Protein AF-X1MYC9-F1 (afdb_monomer_lite)

Sequence (182 aa):
GIDSLDIFALGINYRNISFITRCLKKNIPVLIMPCLDVRKGEVYFAFYNLTSKVDRGSKYLARIGTGGRHYFISKEGKNILVRNCDLKDLLNGLTANGVLKIPDCGSRYRNPEILIGGNCCINYGKMLSDIARQNKIFNLDKKTAYPIARHLNICAYFNAVRKVKAKNLIPVYVRELVPFGS

Structure (mmCIF, N/CA/C/O backbone):
data_AF-X1MYC9-F1
#
_entry.id   AF-X1MYC9-F1
#
loop_
_atom_site.group_PDB
_atom_site.id
_atom_site.type_symbol
_atom_site.label_atom_id
_atom_site.label_alt_id
_atom_site.label_comp_id
_atom_site.label_asym_id
_atom_site.label_entity_id
_atom_site.label_seq_id
_atom_site.pdbx_PDB_ins_code
_atom_site.Cartn_x
_atom_site.Cartn_y
_atom_site.Cartn_z
_atom_site.occupancy
_atom_site.B_iso_or_equiv
_atom_site.auth_seq_id
_atom_site.auth_comp_id
_atom_site.auth_asym_id
_atom_site.auth_atom_id
_atom_site.pdbx_PDB_model_num
ATOM 1 N N . GLY A 1 1 ? -3.310 -8.312 -13.999 1.00 67.69 1 GLY A N 1
ATOM 2 C CA . GLY A 1 1 ? -3.179 -7.149 -14.890 1.00 67.69 1 GLY A CA 1
ATOM 3 C C . GLY A 1 1 ? -2.300 -6.147 -14.190 1.00 67.69 1 GLY A C 1
ATOM 4 O O . GLY A 1 1 ? -1.412 -6.586 -13.470 1.00 67.69 1 GLY A O 1
ATOM 5 N N . ILE A 1 2 ? -2.544 -4.858 -14.403 1.00 82.69 2 ILE A N 1
ATOM 6 C CA . ILE A 1 2 ? -2.098 -3.795 -13.496 1.00 82.69 2 ILE A CA 1
ATOM 7 C C . ILE A 1 2 ? -3.332 -3.427 -12.678 1.00 82.69 2 ILE A C 1
ATOM 9 O O . ILE A 1 2 ? -4.358 -3.104 -13.275 1.00 82.69 2 ILE A O 1
ATOM 13 N N . ASP A 1 3 ? -3.248 -3.518 -11.356 1.00 88.62 3 ASP A N 1
ATOM 14 C CA . ASP A 1 3 ? -4.364 -3.198 -10.469 1.00 88.62 3 ASP A CA 1
ATOM 15 C C . ASP A 1 3 ? -4.302 -1.719 -10.058 1.00 88.62 3 ASP A C 1
ATOM 17 O O . ASP A 1 3 ? -3.225 -1.130 -9.966 1.00 88.62 3 ASP A O 1
ATOM 21 N N . SER A 1 4 ? -5.441 -1.100 -9.734 1.00 90.50 4 SER A N 1
ATOM 22 C CA . SER A 1 4 ? -5.457 0.290 -9.246 1.00 90.50 4 SER A CA 1
ATOM 23 C C . SER A 1 4 ? -4.568 0.478 -8.010 1.00 90.50 4 SER A C 1
ATOM 25 O O . SER A 1 4 ? -3.856 1.475 -7.913 1.00 90.50 4 SER A O 1
ATOM 27 N N . LEU A 1 5 ? -4.542 -0.509 -7.105 1.00 94.69 5 LEU A N 1
ATOM 28 C CA . LEU A 1 5 ? -3.663 -0.521 -5.930 1.00 94.69 5 LEU A CA 1
ATOM 29 C C . LEU A 1 5 ? -2.181 -0.398 -6.305 1.00 94.69 5 LEU A C 1
ATOM 31 O O . LEU A 1 5 ? -1.449 0.306 -5.616 1.00 94.69 5 LEU A O 1
ATOM 35 N N . ASP A 1 6 ? -1.755 -0.991 -7.422 1.00 93.81 6 ASP A N 1
ATOM 36 C CA . ASP A 1 6 ? -0.378 -0.891 -7.903 1.00 93.81 6 ASP A CA 1
ATOM 37 C C . ASP A 1 6 ? -0.025 0.566 -8.252 1.00 93.81 6 ASP A C 1
ATOM 39 O O . ASP A 1 6 ? 1.013 1.099 -7.854 1.00 93.81 6 ASP A O 1
ATOM 43 N N . ILE A 1 7 ? -0.930 1.249 -8.957 1.00 94.12 7 ILE A N 1
ATOM 44 C CA . ILE A 1 7 ? -0.753 2.647 -9.376 1.00 94.12 7 ILE A CA 1
ATOM 45 C C . ILE A 1 7 ? -0.632 3.559 -8.147 1.00 94.12 7 ILE A C 1
ATOM 47 O O . ILE A 1 7 ? 0.227 4.446 -8.101 1.00 94.12 7 ILE A O 1
ATOM 51 N N . PHE A 1 8 ? -1.468 3.324 -7.133 1.00 96.06 8 PHE A N 1
ATOM 52 C CA . PHE A 1 8 ? -1.411 4.053 -5.868 1.00 96.06 8 PHE A CA 1
ATOM 53 C C . PHE A 1 8 ? -0.148 3.736 -5.068 1.00 96.06 8 PHE A C 1
ATOM 55 O O . PHE A 1 8 ? 0.474 4.662 -4.551 1.00 96.06 8 PHE A O 1
ATOM 62 N N . ALA A 1 9 ? 0.276 2.471 -5.008 1.00 96.62 9 ALA A N 1
ATOM 63 C CA . ALA A 1 9 ? 1.500 2.074 -4.321 1.00 96.62 9 ALA A CA 1
ATOM 64 C C . ALA A 1 9 ? 2.724 2.812 -4.885 1.00 96.62 9 ALA A C 1
ATOM 66 O O . ALA A 1 9 ? 3.540 3.332 -4.122 1.00 96.62 9 ALA A O 1
ATOM 67 N N . LEU A 1 10 ? 2.819 2.937 -6.216 1.00 95.00 10 LEU A N 1
ATOM 68 C CA . LEU A 1 10 ? 3.862 3.749 -6.847 1.00 95.00 10 LEU A CA 1
ATOM 69 C C . LEU A 1 10 ? 3.739 5.229 -6.507 1.00 95.00 10 LEU A C 1
ATOM 71 O O . LEU A 1 10 ? 4.749 5.852 -6.190 1.00 95.00 10 LEU A O 1
ATOM 75 N N . GLY A 1 11 ? 2.536 5.798 -6.550 1.00 95.38 11 GLY A N 1
ATOM 76 C CA . GLY A 1 11 ? 2.355 7.210 -6.214 1.00 95.38 11 GLY A CA 1
ATOM 77 C C . GLY A 1 11 ? 2.787 7.540 -4.789 1.00 95.38 11 GLY A C 1
ATOM 78 O O . GLY A 1 11 ? 3.549 8.487 -4.584 1.00 95.38 11 GLY A O 1
ATOM 79 N N . ILE A 1 12 ? 2.390 6.701 -3.831 1.00 97.00 12 ILE A N 1
ATOM 80 C CA . ILE A 1 12 ? 2.795 6.830 -2.430 1.00 97.00 12 ILE A CA 1
ATOM 81 C C . ILE A 1 12 ? 4.314 6.675 -2.315 1.00 97.00 12 ILE A C 1
ATOM 83 O O . ILE A 1 12 ? 4.958 7.456 -1.613 1.00 97.00 12 ILE A O 1
ATOM 87 N N . ASN A 1 13 ? 4.914 5.725 -3.041 1.00 95.06 13 ASN A N 1
ATOM 88 C CA . ASN A 1 13 ? 6.362 5.550 -3.050 1.00 95.06 13 ASN A CA 1
ATOM 89 C C . ASN A 1 13 ? 7.101 6.815 -3.515 1.00 95.06 13 ASN A C 1
ATOM 91 O O . ASN A 1 13 ? 7.924 7.353 -2.774 1.00 95.06 13 ASN A O 1
ATOM 95 N N . TYR A 1 14 ? 6.791 7.303 -4.720 1.00 93.44 14 TYR A N 1
ATOM 96 C CA . TYR A 1 14 ? 7.484 8.446 -5.316 1.00 93.44 14 TYR A CA 1
ATOM 97 C C . TYR A 1 14 ? 7.355 9.697 -4.455 1.00 93.44 14 TYR A C 1
ATOM 99 O O . TYR A 1 14 ? 8.317 10.447 -4.292 1.00 93.44 14 TYR A O 1
ATOM 107 N N . ARG A 1 15 ? 6.178 9.908 -3.864 1.00 94.44 15 ARG A N 1
ATOM 108 C CA . ARG A 1 15 ? 5.929 11.070 -3.017 1.00 94.44 15 ARG A CA 1
ATOM 109 C C . ARG A 1 15 ? 6.690 11.028 -1.697 1.00 94.44 15 ARG A C 1
ATOM 111 O O . ARG A 1 15 ? 7.119 12.069 -1.208 1.00 94.44 15 ARG A O 1
ATOM 118 N N . ASN A 1 16 ? 6.865 9.837 -1.133 1.00 95.31 16 ASN A N 1
ATOM 119 C CA . ASN A 1 16 ? 7.490 9.639 0.172 1.00 95.31 16 ASN A CA 1
ATOM 120 C C . ASN A 1 16 ? 8.941 9.155 0.060 1.00 95.31 16 ASN A C 1
ATOM 122 O O . ASN A 1 16 ? 9.501 8.650 1.034 1.00 95.31 16 ASN A O 1
ATOM 126 N N . ILE A 1 17 ? 9.581 9.331 -1.102 1.00 92.81 17 ILE A N 1
ATOM 127 C CA . ILE A 1 17 ? 10.896 8.751 -1.385 1.00 92.81 17 ILE A CA 1
ATOM 128 C C . ILE A 1 17 ? 11.956 9.164 -0.358 1.00 92.81 17 ILE A C 1
ATOM 130 O O . ILE A 1 17 ? 12.725 8.319 0.092 1.00 92.81 17 ILE A O 1
ATOM 134 N N . SER A 1 18 ? 11.965 10.418 0.102 1.00 92.62 18 SER A N 1
ATOM 135 C CA . SER A 1 18 ? 12.921 10.895 1.112 1.00 92.62 18 SER A CA 1
ATOM 136 C C . SER A 1 18 ? 12.749 10.188 2.461 1.00 92.62 18 SER A C 1
ATOM 138 O O . SER A 1 18 ? 13.735 9.765 3.069 1.00 92.62 18 SER A O 1
ATOM 140 N N . PHE A 1 19 ? 11.501 10.006 2.908 1.00 93.94 19 PHE A N 1
ATOM 141 C CA . PHE A 1 19 ? 11.179 9.266 4.131 1.00 93.94 19 PHE A CA 1
ATOM 142 C C . PHE A 1 19 ? 11.603 7.802 4.003 1.00 93.94 19 PHE A C 1
ATOM 144 O O . PHE A 1 19 ? 12.369 7.305 4.828 1.00 93.94 19 PHE A O 1
ATOM 151 N N . ILE A 1 20 ? 11.180 7.156 2.915 1.00 94.44 20 ILE A N 1
ATOM 152 C CA . ILE A 1 20 ? 11.496 5.762 2.596 1.00 94.44 20 ILE A CA 1
ATOM 153 C C . ILE A 1 20 ? 13.010 5.545 2.617 1.00 94.44 20 ILE A C 1
ATOM 155 O O . ILE A 1 20 ? 13.513 4.646 3.282 1.00 94.44 20 ILE A O 1
ATOM 159 N N . THR A 1 21 ? 13.758 6.420 1.950 1.00 92.19 21 THR A N 1
ATOM 160 C CA . THR A 1 21 ? 15.221 6.334 1.855 1.00 92.19 21 THR A CA 1
ATOM 161 C C . THR A 1 21 ? 15.886 6.419 3.218 1.00 92.19 21 THR A C 1
ATOM 163 O O . THR A 1 21 ? 16.824 5.674 3.496 1.00 92.19 21 THR A O 1
ATOM 166 N N . ARG A 1 22 ? 15.403 7.312 4.087 1.00 93.00 22 ARG A N 1
ATOM 167 C CA . ARG A 1 22 ? 15.914 7.456 5.452 1.00 93.00 22 ARG A CA 1
ATOM 168 C C . ARG A 1 22 ? 15.664 6.197 6.284 1.00 93.00 22 ARG A C 1
ATOM 170 O O . ARG A 1 22 ? 16.570 5.779 6.999 1.00 93.00 22 ARG A O 1
ATOM 177 N N . CYS A 1 23 ? 14.482 5.594 6.180 1.00 93.56 23 CYS A N 1
ATOM 178 C CA . CYS A 1 23 ? 14.146 4.363 6.898 1.00 93.56 23 CYS A CA 1
ATOM 179 C C . CYS A 1 23 ? 14.975 3.173 6.395 1.00 93.56 23 CYS A C 1
ATOM 181 O O . CYS A 1 23 ? 15.626 2.498 7.190 1.00 93.56 23 CYS A O 1
ATOM 183 N N . LEU A 1 24 ? 15.069 2.993 5.074 1.00 91.19 24 LEU A N 1
ATOM 184 C CA . LEU A 1 24 ? 15.851 1.913 4.467 1.00 91.19 24 LEU A CA 1
ATOM 185 C C . LEU A 1 24 ? 17.355 2.030 4.772 1.00 91.19 24 LEU A C 1
ATOM 187 O O . LEU A 1 24 ? 18.010 1.019 5.004 1.00 91.19 24 LEU A O 1
ATOM 191 N N . LYS A 1 25 ? 17.914 3.250 4.851 1.00 90.19 25 LYS A N 1
ATOM 192 C CA . LYS A 1 25 ? 19.306 3.470 5.302 1.00 90.19 25 LYS A CA 1
ATOM 193 C C . LYS A 1 25 ? 19.552 3.002 6.741 1.00 90.19 25 LYS A C 1
ATOM 195 O O . LYS A 1 25 ? 20.673 2.628 7.062 1.00 90.19 25 LYS A O 1
ATOM 200 N N . LYS A 1 26 ? 18.520 3.018 7.588 1.00 92.50 26 LYS A N 1
ATOM 201 C CA . LYS A 1 26 ? 18.556 2.537 8.977 1.00 92.50 26 LYS A CA 1
ATOM 202 C C . LYS A 1 26 ? 18.156 1.060 9.111 1.00 92.50 26 LYS A C 1
ATOM 204 O O . LYS A 1 26 ? 17.961 0.600 10.229 1.00 92.50 26 LYS A O 1
ATOM 209 N N . ASN A 1 27 ? 18.013 0.329 8.000 1.00 90.94 27 ASN A N 1
ATOM 210 C CA . ASN A 1 27 ? 17.494 -1.044 7.959 1.00 90.94 27 ASN A CA 1
ATOM 211 C C . ASN A 1 27 ? 16.095 -1.203 8.586 1.00 90.94 27 ASN A C 1
ATOM 213 O O . ASN A 1 27 ? 15.747 -2.281 9.063 1.00 90.94 27 ASN A O 1
ATOM 217 N N . ILE A 1 28 ? 15.284 -0.141 8.575 1.00 93.38 28 ILE A N 1
ATOM 218 C CA . ILE A 1 28 ? 13.890 -0.196 9.018 1.00 93.38 28 ILE A CA 1
ATOM 219 C C . ILE A 1 28 ? 13.040 -0.659 7.827 1.00 93.38 28 ILE A C 1
ATOM 221 O O . ILE A 1 28 ? 13.087 0.000 6.780 1.00 93.38 28 ILE A O 1
ATOM 225 N N . PRO A 1 29 ? 12.278 -1.767 7.940 1.00 93.88 29 PRO A N 1
ATOM 226 C CA . PRO A 1 29 ? 11.391 -2.209 6.872 1.00 93.88 29 PRO A CA 1
ATOM 227 C C . PRO A 1 29 ? 10.331 -1.152 6.577 1.00 93.88 29 PRO A C 1
ATOM 229 O O . PRO A 1 29 ? 9.738 -0.598 7.501 1.00 93.88 29 PRO A O 1
ATOM 232 N N . VAL A 1 30 ? 10.072 -0.892 5.297 1.00 95.50 30 VAL A N 1
ATOM 233 C CA . VAL A 1 30 ? 9.033 0.053 4.882 1.00 95.50 30 VAL A CA 1
ATOM 234 C C . VAL A 1 30 ? 8.017 -0.662 4.015 1.00 95.50 30 VAL A C 1
ATOM 236 O O . VAL A 1 30 ? 8.376 -1.249 2.993 1.00 95.50 30 VAL A O 1
ATOM 239 N N . LEU A 1 31 ? 6.752 -0.565 4.408 1.00 96.62 31 LEU A N 1
ATOM 240 C CA . LEU A 1 31 ? 5.628 -1.045 3.625 1.00 96.62 31 LEU A CA 1
ATOM 241 C C . LEU A 1 31 ? 4.760 0.113 3.152 1.00 96.62 31 LEU A C 1
ATOM 243 O O . LEU A 1 31 ? 4.662 1.159 3.790 1.00 96.62 31 LEU A O 1
ATOM 247 N N . ILE A 1 32 ? 4.111 -0.095 2.018 1.00 97.69 32 ILE A N 1
ATOM 248 C CA . ILE A 1 32 ? 3.143 0.820 1.433 1.00 97.69 32 ILE A CA 1
ATOM 249 C C . ILE A 1 32 ? 1.795 0.112 1.417 1.00 97.69 32 ILE A C 1
ATOM 251 O O . ILE A 1 32 ? 1.685 -1.021 0.952 1.00 97.69 32 ILE A O 1
ATOM 255 N N . MET A 1 33 ? 0.778 0.791 1.927 1.00 97.50 33 MET A N 1
ATOM 256 C CA . MET A 1 33 ? -0.587 0.305 2.040 1.00 97.50 33 MET A CA 1
ATOM 257 C C . MET A 1 33 ? -1.517 1.249 1.265 1.00 97.50 33 MET A C 1
ATOM 259 O O . MET A 1 33 ? -2.119 2.153 1.858 1.00 97.50 33 MET A O 1
ATOM 263 N N . PRO A 1 34 ? -1.612 1.114 -0.072 1.00 97.19 34 PRO A N 1
ATOM 264 C CA . PRO A 1 34 ? -2.628 1.828 -0.830 1.00 97.19 34 PRO A CA 1
ATOM 265 C C . PRO A 1 34 ? -4.015 1.350 -0.389 1.00 97.19 34 PRO A C 1
ATOM 267 O O . PRO A 1 34 ? -4.281 0.151 -0.351 1.00 97.19 34 PRO A O 1
ATOM 270 N N . CYS A 1 35 ? -4.891 2.291 -0.067 1.00 96.00 35 CYS A N 1
ATOM 271 C CA . CYS A 1 35 ? -6.247 2.053 0.403 1.00 96.00 35 CYS A CA 1
ATOM 272 C C . CYS A 1 35 ? -7.241 2.717 -0.547 1.00 96.00 35 CYS A C 1
ATOM 274 O O . CYS A 1 35 ? -7.173 3.929 -0.787 1.00 96.00 35 CYS A O 1
ATOM 276 N N . LEU A 1 36 ? -8.158 1.908 -1.072 1.00 95.69 36 LEU A N 1
ATOM 277 C CA . LEU A 1 36 ? -9.228 2.328 -1.959 1.00 95.69 36 LEU A CA 1
ATOM 278 C C . LEU A 1 36 ? -10.581 2.277 -1.262 1.00 95.69 36 LEU A C 1
ATOM 280 O O . LEU A 1 36 ? -10.948 1.260 -0.683 1.00 95.69 36 LEU A O 1
ATOM 284 N N . ASP A 1 37 ? -11.334 3.363 -1.359 1.00 93.50 37 ASP A N 1
ATOM 285 C CA . ASP A 1 37 ? -12.748 3.391 -1.017 1.00 93.50 37 ASP A CA 1
ATOM 286 C C . ASP A 1 37 ? -13.540 2.814 -2.192 1.00 93.50 37 ASP A C 1
ATOM 288 O O . ASP A 1 37 ? -13.545 3.391 -3.285 1.00 93.50 37 ASP A O 1
ATOM 292 N N . VAL A 1 38 ? -14.170 1.657 -1.976 1.00 88.62 38 VAL A N 1
ATOM 293 C CA . VAL A 1 38 ? -14.875 0.891 -3.020 1.00 88.62 38 VAL A CA 1
ATOM 294 C C . VAL A 1 38 ? -16.402 0.974 -2.907 1.00 88.62 38 VAL A C 1
ATOM 296 O O . VAL A 1 38 ? -17.112 0.166 -3.503 1.00 88.62 38 VAL A O 1
ATOM 299 N N . ARG A 1 39 ? -16.913 2.040 -2.266 1.00 81.50 39 ARG A N 1
ATOM 300 C CA . ARG A 1 39 ? -18.336 2.284 -1.942 1.00 81.50 39 ARG A CA 1
ATOM 301 C C . ARG A 1 39 ? -18.845 1.352 -0.831 1.00 81.50 39 ARG A C 1
ATOM 303 O O . ARG A 1 39 ? -18.158 0.440 -0.396 1.00 81.50 39 ARG A O 1
ATOM 310 N N . LYS A 1 40 ? -20.052 1.638 -0.323 1.00 87.88 40 LYS A N 1
ATOM 311 C CA . LYS A 1 40 ? -20.729 0.892 0.764 1.00 87.88 40 LYS A CA 1
ATOM 312 C C . LYS A 1 40 ? -19.948 0.804 2.087 1.00 87.88 40 LYS A C 1
ATOM 314 O O . LYS A 1 40 ? -20.172 -0.106 2.876 1.00 87.88 40 LYS A O 1
ATOM 319 N N . GLY A 1 41 ? -19.076 1.775 2.360 1.00 91.25 41 GLY A N 1
ATOM 320 C CA . GLY A 1 41 ? -18.307 1.792 3.604 1.00 91.25 41 GLY A CA 1
ATOM 321 C C . GLY A 1 41 ? -17.185 0.756 3.636 1.00 91.25 41 GLY A C 1
ATOM 322 O O . GLY A 1 41 ? -16.738 0.396 4.719 1.00 91.25 41 GLY A O 1
ATOM 323 N N . GLU A 1 42 ? -16.737 0.254 2.486 1.00 94.50 42 GLU A N 1
ATOM 324 C CA . GLU A 1 42 ? -15.686 -0.757 2.405 1.00 94.50 42 GLU A CA 1
ATOM 325 C C . GLU A 1 42 ? -14.347 -0.154 1.967 1.00 94.50 42 GLU A C 1
ATOM 327 O O . GLU A 1 42 ? -14.264 0.747 1.127 1.00 94.50 42 GLU A O 1
ATOM 332 N N . VAL A 1 43 ? -13.277 -0.685 2.550 1.00 96.50 43 VAL A N 1
ATOM 333 C CA . VAL A 1 43 ? -11.888 -0.340 2.269 1.00 96.50 43 VAL A CA 1
ATOM 334 C C . VAL A 1 43 ? -11.216 -1.539 1.620 1.00 96.50 43 VAL A C 1
ATOM 336 O O . VAL A 1 43 ? -11.128 -2.620 2.205 1.00 96.50 43 VAL A O 1
ATOM 339 N N . TYR A 1 44 ? -10.711 -1.328 0.411 1.00 96.69 44 TYR A N 1
ATOM 340 C CA . TYR A 1 44 ? -9.959 -2.307 -0.356 1.00 96.69 44 TYR A CA 1
ATOM 341 C C . TYR A 1 44 ? -8.481 -1.931 -0.392 1.00 96.69 44 TYR A C 1
ATOM 343 O O . TYR A 1 44 ? -8.124 -0.848 -0.854 1.00 96.69 44 TYR A O 1
ATOM 351 N N . PHE A 1 45 ? -7.603 -2.803 0.091 1.00 96.81 45 PHE A N 1
ATOM 352 C CA . PHE A 1 45 ? -6.178 -2.503 0.212 1.00 96.81 45 PHE A CA 1
ATOM 353 C C . PHE A 1 45 ? -5.297 -3.738 0.011 1.00 96.81 45 PHE A C 1
ATOM 355 O O . PHE A 1 45 ? -5.767 -4.873 -0.057 1.00 96.81 45 PHE A O 1
ATOM 362 N N . ALA A 1 46 ? -3.993 -3.508 -0.093 1.00 95.94 46 ALA A N 1
ATOM 363 C CA . ALA A 1 46 ? -2.968 -4.544 -0.041 1.00 95.94 46 ALA A CA 1
ATOM 364 C C . ALA A 1 46 ? -1.693 -3.959 0.570 1.00 95.94 46 ALA A C 1
ATOM 366 O O . ALA A 1 46 ? -1.574 -2.743 0.711 1.00 95.94 46 ALA A O 1
ATOM 367 N N . PHE A 1 47 ? -0.731 -4.813 0.904 1.00 96.38 47 PHE A N 1
ATOM 368 C CA . PHE A 1 47 ? 0.591 -4.375 1.334 1.00 96.38 47 PHE A CA 1
ATOM 369 C C . PHE A 1 47 ? 1.591 -4.512 0.193 1.00 96.38 47 PHE A C 1
ATOM 371 O O . PHE A 1 47 ? 1.545 -5.455 -0.592 1.00 96.38 47 PHE A O 1
ATOM 378 N N . TYR A 1 48 ? 2.513 -3.563 0.114 1.00 95.44 48 TYR A N 1
ATOM 379 C CA . TYR A 1 48 ? 3.634 -3.580 -0.810 1.00 95.44 48 TYR A CA 1
ATOM 380 C C . TYR A 1 48 ? 4.911 -3.361 -0.019 1.00 95.44 48 TYR A C 1
ATOM 382 O O . TYR A 1 48 ? 4.978 -2.472 0.825 1.00 95.44 48 TYR A O 1
ATOM 390 N N . ASN A 1 49 ? 5.930 -4.152 -0.303 1.00 93.75 49 ASN A N 1
ATOM 391 C CA . ASN A 1 49 ? 7.222 -4.106 0.360 1.00 93.75 49 ASN A CA 1
ATOM 392 C C . ASN A 1 49 ? 8.291 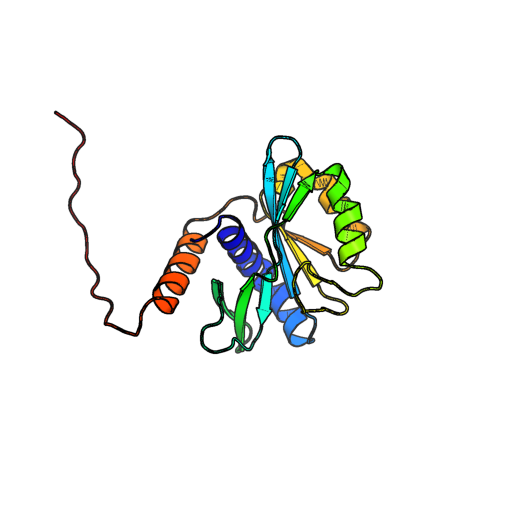-3.579 -0.596 1.00 93.75 49 ASN A C 1
ATOM 394 O O . ASN A 1 49 ? 8.177 -3.702 -1.820 1.00 93.75 49 ASN A O 1
ATOM 398 N N . LEU A 1 50 ? 9.329 -2.984 -0.013 1.00 91.75 50 LEU A N 1
ATOM 399 C CA . LEU A 1 50 ? 10.496 -2.469 -0.711 1.00 91.75 50 LEU A CA 1
ATOM 400 C C . LEU A 1 50 ? 11.709 -3.334 -0.387 1.00 91.75 50 LEU A C 1
ATOM 402 O O . LEU A 1 50 ? 12.262 -3.260 0.710 1.00 91.75 50 LEU A O 1
ATOM 406 N N . THR A 1 51 ? 12.158 -4.125 -1.358 1.00 87.06 51 THR A N 1
ATOM 407 C CA . THR A 1 51 ? 13.287 -5.047 -1.183 1.00 87.06 51 THR A CA 1
ATOM 408 C C . THR A 1 51 ? 14.453 -4.681 -2.088 1.00 87.06 51 THR A C 1
ATOM 410 O O . THR A 1 51 ? 14.278 -4.240 -3.219 1.00 87.06 51 THR A O 1
ATOM 413 N N . SER A 1 52 ? 15.683 -4.865 -1.611 1.00 83.81 52 SER A N 1
ATOM 414 C CA . SER A 1 52 ? 16.887 -4.703 -2.443 1.00 83.81 52 SER A CA 1
ATOM 415 C C . SER A 1 52 ? 17.152 -5.918 -3.338 1.00 83.81 52 SER A C 1
ATOM 417 O O . SER A 1 52 ? 17.895 -5.822 -4.314 1.00 83.81 52 SER A O 1
ATOM 419 N N . LYS A 1 53 ? 16.541 -7.061 -3.010 1.00 77.62 53 LYS A N 1
ATOM 420 C CA . LYS A 1 53 ? 16.665 -8.328 -3.728 1.00 77.62 53 LYS A CA 1
ATOM 421 C C . LYS A 1 53 ? 15.291 -8.821 -4.153 1.00 77.62 53 LYS A C 1
ATOM 423 O O . LYS A 1 53 ? 14.324 -8.729 -3.399 1.00 77.62 53 LYS A O 1
ATOM 428 N N . VAL A 1 54 ? 15.239 -9.338 -5.368 1.00 74.12 54 VAL A N 1
ATOM 429 C CA . VAL A 1 54 ? 14.061 -9.924 -6.000 1.00 74.12 54 VAL A CA 1
ATOM 430 C C . VAL A 1 54 ? 14.560 -11.168 -6.710 1.00 74.12 54 VAL A C 1
ATOM 432 O O . VAL A 1 54 ? 15.488 -11.083 -7.519 1.00 74.12 54 VAL A O 1
ATOM 435 N N . ASP A 1 55 ? 13.989 -12.321 -6.373 1.00 68.38 55 ASP A N 1
ATOM 436 C CA . ASP A 1 55 ? 14.358 -13.588 -6.998 1.00 68.38 55 ASP A CA 1
ATOM 437 C C . ASP A 1 55 ? 14.061 -13.543 -8.496 1.00 68.38 55 ASP A C 1
ATOM 439 O O . ASP A 1 55 ? 13.104 -12.895 -8.941 1.00 68.38 55 ASP A O 1
ATOM 443 N N . ARG A 1 56 ? 14.866 -14.241 -9.302 1.00 58.94 56 ARG A N 1
ATOM 444 C CA . ARG A 1 56 ? 14.623 -14.332 -10.748 1.00 58.94 56 ARG A CA 1
ATOM 445 C C . ARG A 1 56 ? 13.212 -14.882 -10.990 1.00 58.94 56 ARG A C 1
ATOM 447 O O . ARG A 1 56 ? 12.901 -15.997 -10.597 1.00 58.94 56 ARG A O 1
ATOM 454 N N . GLY A 1 57 ? 12.364 -14.082 -11.638 1.00 59.44 57 GLY A N 1
ATOM 455 C CA . GLY A 1 57 ? 10.973 -14.436 -11.950 1.00 59.44 57 GLY A CA 1
ATOM 456 C C . GLY A 1 57 ? 9.929 -13.963 -10.932 1.00 59.44 57 GLY A C 1
ATOM 457 O O . GLY A 1 57 ? 8.732 -14.051 -11.215 1.00 59.44 57 GLY A O 1
ATOM 458 N N . SER A 1 58 ? 10.338 -13.406 -9.789 1.00 70.06 58 SER A N 1
ATOM 459 C CA . SER A 1 58 ? 9.386 -12.877 -8.807 1.00 70.06 58 SER A CA 1
ATOM 460 C C . SER A 1 58 ? 8.679 -11.608 -9.311 1.00 70.06 58 SER A C 1
ATOM 462 O O . SER A 1 58 ? 9.192 -10.831 -10.127 1.00 70.06 58 SER A O 1
ATOM 464 N N . LYS A 1 59 ? 7.415 -11.445 -8.899 1.00 80.06 59 LYS A N 1
ATOM 465 C CA . LYS A 1 59 ? 6.525 -10.409 -9.429 1.00 80.06 59 LYS A CA 1
ATOM 466 C C . LYS A 1 59 ? 6.765 -9.075 -8.717 1.00 80.06 59 LYS A C 1
ATOM 468 O O . LYS A 1 59 ? 6.149 -8.814 -7.692 1.00 80.06 59 LYS A O 1
ATOM 473 N N . TYR A 1 60 ? 7.599 -8.217 -9.299 1.00 88.12 60 TYR A N 1
ATOM 474 C CA . TYR A 1 60 ? 7.757 -6.832 -8.847 1.00 88.12 60 TYR A CA 1
ATOM 475 C C . TYR A 1 60 ? 6.987 -5.856 -9.741 1.00 88.12 60 TYR A C 1
ATOM 477 O O . TYR A 1 60 ? 6.767 -6.101 -10.932 1.00 88.12 60 TYR A O 1
ATOM 485 N N . LEU A 1 61 ? 6.565 -4.750 -9.143 1.00 88.31 61 LEU A N 1
ATOM 486 C CA . LEU A 1 61 ? 5.797 -3.698 -9.784 1.00 88.31 61 LEU A CA 1
ATOM 487 C C . LEU A 1 61 ? 6.695 -2.667 -10.476 1.00 88.31 61 LEU A C 1
ATOM 489 O O . LEU A 1 61 ? 6.417 -2.271 -11.602 1.00 88.31 61 LEU A O 1
ATOM 493 N N . ALA A 1 62 ? 7.776 -2.249 -9.821 1.00 89.12 62 ALA A N 1
ATOM 494 C CA . ALA A 1 62 ? 8.772 -1.361 -10.406 1.00 89.12 62 ALA A CA 1
ATOM 495 C C . ALA A 1 62 ? 10.131 -1.519 -9.727 1.00 89.12 62 ALA A C 1
ATOM 497 O O . ALA A 1 62 ? 10.224 -1.973 -8.585 1.00 89.12 62 ALA A O 1
ATOM 498 N N . ARG A 1 63 ? 11.183 -1.095 -10.431 1.00 88.06 63 ARG A N 1
ATOM 499 C CA . ARG A 1 63 ? 12.517 -0.876 -9.864 1.00 88.06 63 ARG A CA 1
ATOM 500 C C . ARG A 1 63 ? 12.718 0.620 -9.640 1.00 88.06 63 ARG A C 1
ATOM 502 O O . ARG A 1 63 ? 12.583 1.409 -10.571 1.00 88.06 63 ARG A O 1
ATOM 509 N N . ILE A 1 64 ? 13.072 0.993 -8.418 1.00 85.50 64 ILE A N 1
ATOM 510 C CA . ILE A 1 64 ? 13.163 2.377 -7.955 1.00 85.50 64 ILE A CA 1
ATOM 511 C C . ILE A 1 64 ? 14.592 2.635 -7.492 1.00 85.50 64 ILE A C 1
ATOM 513 O O . ILE A 1 64 ? 15.133 1.913 -6.655 1.00 85.50 64 ILE A O 1
ATOM 517 N N . GLY A 1 65 ? 15.232 3.645 -8.076 1.00 78.88 65 GLY A N 1
ATOM 518 C CA . GLY A 1 65 ? 16.528 4.130 -7.613 1.00 78.88 65 GLY A CA 1
ATOM 519 C C . GLY A 1 65 ? 16.339 5.119 -6.472 1.00 78.88 65 GLY A C 1
ATOM 520 O O . GLY A 1 65 ? 15.626 6.106 -6.636 1.00 78.88 65 GLY A O 1
ATOM 521 N N . THR A 1 66 ? 16.981 4.880 -5.330 1.00 72.50 66 THR A N 1
ATOM 522 C CA . THR A 1 66 ? 17.085 5.888 -4.278 1.00 72.50 66 THR A CA 1
ATOM 523 C C . THR A 1 66 ? 18.392 5.806 -3.493 1.00 72.50 66 THR A C 1
ATOM 525 O O . THR A 1 66 ? 18.847 4.728 -3.108 1.00 72.50 66 THR A O 1
ATOM 528 N N . GLY A 1 67 ? 19.009 6.968 -3.248 1.00 65.44 67 GLY A N 1
ATOM 529 C CA . GLY A 1 67 ? 20.220 7.094 -2.433 1.00 65.44 67 GLY A CA 1
ATOM 530 C C . GLY A 1 67 ? 21.395 6.244 -2.927 1.00 65.44 67 GLY A C 1
ATOM 531 O O . GLY A 1 67 ? 22.096 5.663 -2.104 1.00 65.44 67 GLY A O 1
ATOM 532 N N . GLY A 1 68 ? 21.558 6.109 -4.249 1.00 73.06 68 GLY A N 1
ATOM 533 C CA . GLY A 1 68 ? 22.599 5.281 -4.875 1.00 73.06 68 GLY A CA 1
ATOM 534 C C . GLY A 1 68 ? 22.335 3.770 -4.838 1.00 73.06 68 GLY A C 1
ATOM 535 O O . GLY A 1 68 ? 23.161 2.995 -5.307 1.00 73.06 68 GLY A O 1
ATOM 536 N N . ARG A 1 69 ? 21.191 3.330 -4.299 1.00 82.62 69 ARG A N 1
ATOM 537 C CA . ARG A 1 69 ? 20.756 1.927 -4.283 1.00 82.62 69 ARG A CA 1
ATOM 538 C C . ARG A 1 69 ? 19.496 1.749 -5.115 1.00 82.62 69 ARG A C 1
ATOM 540 O O . ARG A 1 69 ? 18.772 2.704 -5.394 1.00 82.62 69 ARG A O 1
ATOM 547 N N . HIS A 1 70 ? 19.214 0.509 -5.487 1.00 86.06 70 HIS A N 1
ATOM 548 C CA . HIS A 1 70 ? 17.954 0.150 -6.120 1.00 86.06 70 HIS A CA 1
ATOM 549 C C . HIS A 1 70 ? 17.132 -0.722 -5.186 1.00 86.06 70 HIS A C 1
ATOM 551 O O . HIS A 1 70 ? 17.662 -1.638 -4.559 1.00 86.06 70 HIS A O 1
ATOM 557 N N . TYR A 1 71 ? 15.840 -0.435 -5.139 1.00 89.06 71 TYR A N 1
ATOM 558 C CA . TYR A 1 71 ? 14.848 -1.255 -4.470 1.00 89.06 71 TYR A CA 1
ATOM 559 C C . TYR A 1 71 ? 13.759 -1.611 -5.466 1.00 89.06 71 TYR A C 1
ATOM 561 O O . TYR A 1 71 ? 13.487 -0.878 -6.418 1.00 89.06 71 TYR A O 1
ATOM 569 N N . PHE A 1 72 ? 13.134 -2.745 -5.242 1.00 91.31 72 PHE A N 1
ATOM 570 C CA . PHE A 1 72 ? 11.988 -3.201 -5.986 1.00 91.31 72 PHE A CA 1
ATOM 571 C C . PHE A 1 72 ? 10.771 -3.066 -5.095 1.00 91.31 72 PHE A C 1
ATOM 573 O O . PHE A 1 72 ? 10.819 -3.415 -3.917 1.00 91.31 72 PHE A O 1
ATOM 580 N N . ILE A 1 73 ? 9.693 -2.546 -5.663 1.00 93.62 73 ILE A N 1
ATOM 581 C CA . ILE A 1 73 ? 8.391 -2.549 -5.011 1.00 93.62 73 ILE A CA 1
ATOM 582 C C . ILE A 1 73 ? 7.637 -3.794 -5.460 1.00 93.62 73 ILE A C 1
ATOM 584 O O . ILE A 1 73 ? 7.471 -4.016 -6.659 1.00 93.62 73 ILE A O 1
ATOM 588 N N . SER A 1 74 ? 7.186 -4.599 -4.507 1.00 91.56 74 SER A N 1
ATOM 589 C CA . SER A 1 74 ? 6.476 -5.852 -4.765 1.00 91.56 74 SER A CA 1
ATOM 590 C C . SER A 1 74 ? 5.277 -5.953 -3.843 1.00 91.56 74 SER A C 1
ATOM 592 O O . SER A 1 74 ? 5.336 -5.516 -2.697 1.00 91.56 74 SER A O 1
ATOM 594 N N . LYS A 1 75 ? 4.184 -6.515 -4.347 1.00 92.12 75 LYS A N 1
ATOM 595 C CA . LYS A 1 75 ? 2.996 -6.779 -3.540 1.00 92.12 75 LYS A CA 1
ATOM 596 C C . LYS A 1 75 ? 3.269 -7.944 -2.593 1.00 92.12 75 LYS A C 1
ATOM 598 O O . LYS A 1 75 ? 3.785 -8.970 -3.028 1.00 92.12 75 LYS A O 1
ATOM 603 N N . GLU A 1 76 ? 2.895 -7.781 -1.335 1.00 90.94 76 GLU A N 1
ATOM 604 C CA . GLU A 1 76 ? 2.992 -8.798 -0.294 1.00 90.94 76 GLU A CA 1
ATOM 605 C C . GLU A 1 76 ? 1.595 -9.307 0.059 1.00 90.94 76 GLU A C 1
ATOM 607 O O . GLU A 1 76 ? 0.699 -8.530 0.398 1.00 90.94 76 GLU A O 1
ATOM 612 N N . GLY A 1 77 ? 1.417 -10.625 -0.007 1.00 88.75 77 GLY A N 1
ATOM 613 C CA . GLY A 1 77 ? 0.141 -11.273 0.282 1.00 88.75 77 GLY A CA 1
ATOM 614 C C . GLY A 1 77 ? -0.969 -10.934 -0.720 1.00 88.75 77 GLY A C 1
ATOM 615 O O . GLY A 1 77 ? -0.732 -10.571 -1.879 1.00 88.75 77 GLY A O 1
ATOM 616 N N . LYS A 1 78 ? -2.213 -11.113 -0.270 1.00 90.88 78 LYS A N 1
ATOM 617 C CA . LYS A 1 78 ? -3.424 -10.920 -1.077 1.00 90.88 78 LYS A CA 1
ATOM 618 C C . LYS A 1 78 ? -4.033 -9.527 -0.912 1.00 90.88 78 LYS A C 1
ATOM 620 O O . LYS A 1 78 ? -3.697 -8.775 -0.004 1.00 90.88 78 LYS A O 1
ATOM 625 N N . ASN A 1 79 ? -4.974 -9.215 -1.800 1.00 94.00 79 ASN A N 1
ATOM 626 C CA . ASN A 1 79 ? -5.871 -8.081 -1.605 1.00 94.00 79 ASN A CA 1
ATOM 627 C C . ASN A 1 79 ? -6.818 -8.352 -0.435 1.00 94.00 79 ASN A C 1
ATOM 629 O O . ASN A 1 79 ? -7.284 -9.479 -0.261 1.00 94.00 79 ASN A O 1
ATOM 633 N N . ILE A 1 80 ? -7.120 -7.310 0.327 1.00 95.38 80 ILE A N 1
ATOM 634 C CA . ILE A 1 80 ? -7.993 -7.359 1.492 1.00 95.38 80 ILE A CA 1
ATOM 635 C C . ILE A 1 80 ? -9.135 -6.374 1.270 1.00 95.38 80 ILE A C 1
ATOM 637 O O . ILE A 1 80 ? -8.906 -5.222 0.905 1.00 95.38 80 ILE A O 1
ATOM 641 N N . LEU A 1 81 ? -10.358 -6.843 1.496 1.00 95.75 81 LEU A N 1
ATOM 642 C CA . LEU A 1 81 ? -11.566 -6.031 1.552 1.00 95.75 81 LEU A CA 1
ATOM 643 C C . LEU A 1 81 ? -12.107 -6.105 2.978 1.00 95.75 81 LEU A C 1
ATOM 645 O O . LEU A 1 81 ? -12.231 -7.197 3.530 1.00 95.75 81 LEU A O 1
ATOM 649 N N . VAL A 1 82 ? -12.396 -4.957 3.579 1.00 96.25 82 VAL A N 1
ATOM 650 C CA . VAL A 1 82 ? -12.907 -4.879 4.951 1.00 96.25 82 VAL A CA 1
ATOM 651 C C . VAL A 1 82 ? -13.869 -3.707 5.080 1.00 96.25 82 VAL A C 1
ATOM 653 O O . VAL A 1 82 ? -13.710 -2.698 4.394 1.00 96.25 82 VAL A O 1
ATOM 656 N N . ARG A 1 83 ? -14.853 -3.795 5.978 1.00 96.31 83 ARG A N 1
ATOM 657 C CA . ARG A 1 83 ? -15.658 -2.621 6.333 1.00 96.31 83 ARG A CA 1
ATOM 658 C C . ARG A 1 83 ? -14.784 -1.591 7.038 1.00 96.31 83 ARG A C 1
ATOM 660 O O . ARG A 1 83 ? -13.897 -1.936 7.816 1.00 96.31 83 ARG A O 1
ATOM 667 N N . ASN A 1 84 ? -15.046 -0.316 6.794 1.00 93.88 84 ASN A N 1
ATOM 668 C CA . ASN A 1 84 ? -14.291 0.784 7.380 1.00 93.88 84 ASN A CA 1
ATOM 669 C C . ASN A 1 84 ? -14.277 0.724 8.919 1.00 93.88 84 ASN A C 1
ATOM 671 O O . ASN A 1 84 ? -13.221 0.916 9.514 1.00 93.88 84 ASN A O 1
ATOM 675 N N . CYS A 1 85 ? -15.396 0.367 9.557 1.00 93.75 85 CYS A N 1
ATOM 676 C CA . CYS A 1 85 ? -15.501 0.221 11.009 1.00 93.75 85 CYS A CA 1
ATOM 677 C C . CYS A 1 85 ? -14.560 -0.850 11.576 1.00 93.75 85 CYS A C 1
ATOM 679 O O . CYS A 1 85 ? -14.036 -0.672 12.671 1.00 93.75 85 CYS A O 1
ATOM 681 N N . ASP A 1 86 ? -14.285 -1.903 10.804 1.00 96.25 86 ASP A N 1
ATOM 682 C CA . ASP A 1 86 ? -13.493 -3.056 11.236 1.00 96.25 86 ASP A CA 1
ATOM 683 C C . ASP A 1 86 ? -12.000 -2.898 10.869 1.00 96.25 86 ASP A C 1
ATOM 685 O O . ASP A 1 86 ? -11.155 -3.672 11.321 1.00 96.25 86 ASP A O 1
ATOM 689 N N . LEU A 1 87 ? -11.636 -1.884 10.064 1.00 95.75 87 LEU A N 1
ATOM 690 C CA . LEU A 1 87 ? -10.263 -1.700 9.575 1.00 95.75 87 LEU A CA 1
ATOM 691 C C . LEU A 1 87 ? -9.267 -1.527 10.723 1.00 95.75 87 LEU A C 1
ATOM 693 O O . LEU A 1 87 ? -8.162 -2.064 10.673 1.00 95.75 87 LEU A O 1
ATOM 697 N N . LYS A 1 88 ? -9.639 -0.762 11.751 1.00 94.50 88 LYS A N 1
ATOM 698 C CA . LYS A 1 88 ? -8.759 -0.499 12.890 1.00 94.50 88 LYS A CA 1
ATOM 699 C C . LYS A 1 88 ? -8.407 -1.791 13.627 1.00 94.50 88 LYS A C 1
ATOM 701 O O . LYS A 1 88 ? -7.230 -2.039 13.886 1.00 94.50 88 LYS A O 1
ATOM 706 N N . ASP A 1 89 ? -9.412 -2.598 13.942 1.00 95.31 89 ASP A N 1
ATOM 707 C CA . ASP A 1 89 ? -9.230 -3.839 14.693 1.00 95.31 89 ASP A CA 1
ATOM 708 C C . ASP A 1 89 ? -8.464 -4.867 13.867 1.00 95.31 89 ASP A C 1
ATOM 710 O O . ASP A 1 89 ? -7.541 -5.506 14.377 1.00 95.31 89 ASP A O 1
ATOM 714 N N . LEU A 1 90 ? -8.748 -4.931 12.561 1.00 95.75 90 LEU A N 1
ATOM 715 C CA . LEU A 1 90 ? -7.959 -5.719 11.625 1.00 95.75 90 LEU A CA 1
ATOM 716 C C . LEU A 1 90 ? -6.484 -5.301 11.659 1.00 95.75 90 LEU A C 1
ATOM 718 O O . LEU A 1 90 ? -5.621 -6.146 11.883 1.00 95.75 90 LEU A O 1
ATOM 722 N N . LEU A 1 91 ? -6.174 -4.014 11.469 1.00 95.44 91 LEU A N 1
ATOM 723 C CA . LEU A 1 91 ? -4.789 -3.532 11.445 1.00 95.44 91 LEU A CA 1
ATOM 724 C C . LEU A 1 91 ? -4.069 -3.783 12.772 1.00 95.44 91 LEU A C 1
ATOM 726 O O . LEU A 1 91 ? -2.934 -4.249 12.749 1.00 95.44 91 LEU A O 1
ATOM 730 N N . ASN A 1 92 ? -4.733 -3.558 13.908 1.00 93.50 92 ASN A N 1
ATOM 731 C CA . ASN A 1 92 ? -4.181 -3.870 15.227 1.00 93.50 92 ASN A CA 1
ATOM 732 C C . ASN A 1 92 ? -3.836 -5.360 15.364 1.00 93.50 92 ASN A C 1
ATOM 734 O O . ASN A 1 92 ? -2.763 -5.696 15.868 1.00 93.50 92 ASN A O 1
ATOM 738 N N . GLY A 1 93 ? -4.707 -6.248 14.874 1.00 94.06 93 GLY A N 1
ATOM 739 C CA . GLY A 1 93 ? -4.448 -7.687 14.834 1.00 94.06 93 GLY A CA 1
ATOM 740 C C . GLY A 1 93 ? -3.267 -8.051 13.930 1.00 94.06 93 GLY A C 1
ATOM 741 O O . GLY A 1 93 ? -2.431 -8.875 14.305 1.00 94.06 93 GLY A O 1
ATOM 742 N N . LEU A 1 94 ? -3.149 -7.398 12.768 1.00 93.62 94 LEU A N 1
ATOM 743 C CA . LEU A 1 94 ? -2.036 -7.614 11.841 1.00 93.62 94 LEU A CA 1
ATOM 744 C C . LEU A 1 94 ? -0.699 -7.098 12.391 1.00 93.62 94 LEU A C 1
ATOM 746 O O . LEU A 1 94 ? 0.332 -7.654 12.024 1.00 93.62 94 LEU A O 1
ATOM 750 N N . THR A 1 95 ? -0.695 -6.074 13.252 1.00 93.19 95 THR A N 1
ATOM 751 C CA . THR A 1 95 ? 0.523 -5.426 13.786 1.00 93.19 95 THR A CA 1
ATOM 752 C C . THR A 1 95 ? 0.793 -5.695 15.270 1.00 93.19 95 THR A C 1
ATOM 754 O O . THR A 1 95 ? 1.532 -4.945 15.915 1.00 93.19 95 THR A O 1
ATOM 757 N N . ALA A 1 96 ? 0.203 -6.747 15.837 1.00 89.06 96 ALA A N 1
ATOM 758 C CA . ALA A 1 96 ? 0.345 -7.072 17.253 1.00 89.06 96 ALA A CA 1
ATOM 759 C C . ALA A 1 96 ? 1.820 -7.247 17.675 1.00 89.06 96 ALA A C 1
ATOM 761 O O . ALA A 1 96 ? 2.635 -7.836 16.960 1.00 89.06 96 ALA A O 1
ATOM 762 N N . ASN A 1 97 ? 2.166 -6.748 18.869 1.00 85.94 97 ASN A N 1
ATOM 763 C CA . ASN A 1 97 ? 3.512 -6.829 19.459 1.00 85.94 97 ASN A CA 1
ATOM 764 C C . ASN A 1 97 ? 4.634 -6.246 18.574 1.00 85.94 97 ASN A C 1
ATOM 766 O O . ASN A 1 97 ? 5.770 -6.722 18.603 1.00 85.94 97 ASN A O 1
ATOM 770 N N . GLY A 1 98 ? 4.317 -5.234 17.758 1.00 85.56 98 GLY A N 1
ATOM 771 C CA . GLY A 1 98 ? 5.282 -4.590 16.862 1.00 85.56 98 GLY A CA 1
ATOM 772 C C . GLY A 1 98 ? 5.716 -5.472 15.690 1.00 85.56 98 GLY A C 1
ATOM 773 O O . GLY A 1 98 ? 6.713 -5.176 15.034 1.00 85.56 98 GLY A O 1
ATOM 774 N N . VAL A 1 99 ? 5.002 -6.565 15.413 1.00 91.88 99 VAL A N 1
ATOM 775 C CA . VAL A 1 99 ? 5.273 -7.438 14.270 1.00 91.88 99 VAL A CA 1
ATOM 776 C C . VAL A 1 99 ? 4.097 -7.370 13.315 1.00 91.88 99 VAL A C 1
ATOM 778 O O . VAL A 1 99 ? 2.996 -7.786 13.659 1.00 91.88 99 VAL A O 1
ATOM 781 N N . LEU A 1 100 ? 4.344 -6.897 12.094 1.00 94.38 100 LEU A N 1
ATOM 782 C CA . LEU A 1 100 ? 3.380 -7.014 11.011 1.00 94.38 100 LEU A CA 1
ATOM 783 C C . LEU A 1 100 ? 3.408 -8.442 10.457 1.00 94.38 100 LEU A C 1
ATOM 785 O O . LEU A 1 100 ? 4.442 -8.903 9.957 1.00 94.38 100 LEU A O 1
ATOM 789 N N . LYS A 1 101 ? 2.259 -9.115 10.519 1.00 93.75 101 LYS A N 1
ATOM 790 C CA . LYS A 1 101 ? 1.987 -10.397 9.866 1.00 93.75 101 LYS A CA 1
ATOM 791 C C . LYS A 1 101 ? 0.971 -10.163 8.759 1.00 93.75 101 LYS A C 1
ATOM 793 O O . LYS A 1 101 ? -0.179 -9.843 9.036 1.00 93.75 101 LYS A O 1
ATOM 798 N N . ILE A 1 102 ? 1.396 -10.312 7.512 1.00 91.31 102 ILE A N 1
ATOM 799 C CA . ILE A 1 102 ? 0.501 -10.151 6.364 1.00 91.31 102 ILE A CA 1
ATOM 800 C C . ILE A 1 102 ? -0.223 -11.487 6.129 1.00 91.31 102 ILE A C 1
ATOM 802 O O . ILE A 1 102 ? 0.444 -12.523 6.105 1.00 91.31 102 ILE A O 1
ATOM 806 N N . PRO A 1 103 ? -1.560 -11.504 5.963 1.00 86.94 103 PRO A N 1
ATOM 807 C CA . PRO A 1 103 ? -2.299 -12.739 5.715 1.00 86.94 103 PRO A CA 1
ATOM 808 C C . PRO A 1 103 ? -1.795 -13.473 4.472 1.00 86.94 103 PRO A C 1
ATOM 810 O O . PRO A 1 103 ? -1.482 -12.843 3.459 1.00 86.94 103 PRO A O 1
ATOM 813 N N . ASP A 1 104 ? -1.746 -14.804 4.553 1.00 81.88 104 ASP A N 1
ATOM 814 C CA . ASP A 1 104 ? -1.309 -15.698 3.470 1.00 81.88 104 ASP A CA 1
ATOM 815 C C . ASP A 1 104 ? 0.093 -15.370 2.923 1.00 81.88 104 ASP A C 1
ATOM 817 O O . ASP A 1 104 ? 0.424 -15.645 1.770 1.00 81.88 104 ASP A O 1
ATOM 821 N N . CYS A 1 105 ? 0.930 -14.766 3.768 1.00 79.62 105 CYS A N 1
ATOM 822 C CA . CYS A 1 105 ? 2.306 -14.415 3.475 1.00 79.62 105 CYS A CA 1
ATOM 823 C C . CYS A 1 105 ? 3.203 -14.913 4.617 1.00 79.62 105 CYS A C 1
ATOM 825 O O . CYS A 1 105 ? 2.948 -14.648 5.791 1.00 79.62 105 CYS A O 1
ATOM 827 N N . GLY A 1 106 ? 4.271 -15.643 4.284 1.00 77.88 106 GLY A N 1
ATOM 828 C CA . GLY A 1 106 ? 5.254 -16.096 5.276 1.00 77.88 106 GLY A CA 1
ATOM 829 C C . GLY A 1 106 ? 6.104 -14.957 5.856 1.00 77.88 106 GLY A C 1
ATOM 830 O O . GLY A 1 106 ? 6.761 -15.138 6.884 1.00 77.88 106 GLY A O 1
ATOM 831 N N . SER A 1 107 ? 6.087 -13.784 5.216 1.00 84.19 107 SER A N 1
ATOM 832 C CA . SER A 1 107 ? 6.870 -12.617 5.611 1.00 84.19 107 SER A CA 1
ATOM 833 C C . SER A 1 107 ? 6.382 -12.039 6.940 1.00 84.19 107 SER A C 1
ATOM 835 O O . SER A 1 107 ? 5.192 -11.799 7.154 1.00 84.19 107 SER A O 1
ATOM 837 N N . ARG A 1 108 ? 7.331 -11.769 7.840 1.00 89.06 108 ARG A N 1
ATOM 838 C CA . ARG A 1 108 ? 7.099 -11.062 9.103 1.00 89.06 108 ARG A CA 1
ATOM 839 C C . ARG A 1 108 ? 8.017 -9.857 9.168 1.00 89.06 108 ARG A C 1
ATOM 841 O O . ARG A 1 108 ? 9.226 -9.998 8.993 1.00 89.06 108 ARG A O 1
ATOM 848 N N . TYR A 1 109 ? 7.455 -8.694 9.470 1.00 92.50 109 TYR A N 1
ATOM 849 C CA . TYR A 1 109 ? 8.222 -7.456 9.571 1.00 92.50 109 TYR A CA 1
ATOM 850 C C . TYR A 1 109 ? 8.193 -6.969 11.009 1.00 92.50 109 TYR A C 1
ATOM 852 O O . TYR A 1 109 ? 7.126 -6.689 11.549 1.00 92.50 109 TYR A O 1
ATOM 860 N N . ARG A 1 110 ? 9.364 -6.884 11.641 1.00 93.19 110 ARG A N 1
ATOM 861 C CA . ARG A 1 110 ? 9.502 -6.356 13.000 1.00 93.19 110 ARG A CA 1
ATOM 862 C C . ARG A 1 110 ? 9.702 -4.846 12.938 1.00 93.19 110 ARG A C 1
ATOM 864 O O . ARG A 1 110 ? 10.595 -4.386 12.235 1.00 93.19 110 ARG A O 1
ATOM 871 N N . ASN A 1 111 ? 8.888 -4.114 13.692 1.00 92.56 111 ASN A N 1
ATOM 872 C CA . ASN A 1 111 ? 8.861 -2.655 13.778 1.00 92.56 111 ASN A CA 1
ATOM 873 C C . ASN A 1 111 ? 8.932 -1.960 12.401 1.00 92.56 111 ASN A C 1
ATOM 875 O O . ASN A 1 111 ? 9.835 -1.149 12.183 1.00 92.56 111 ASN A O 1
ATOM 879 N N . PRO A 1 112 ? 8.045 -2.305 11.444 1.00 95.75 112 PRO A N 1
ATOM 880 C CA . PRO A 1 112 ? 8.040 -1.652 10.144 1.00 95.75 112 PRO A CA 1
ATOM 881 C C . PRO A 1 112 ? 7.496 -0.226 10.239 1.00 95.75 112 PRO A C 1
ATOM 883 O O . PRO A 1 112 ? 6.709 0.088 11.126 1.00 95.75 112 PRO A O 1
ATOM 886 N N . GLU A 1 113 ? 7.832 0.598 9.254 1.00 96.56 113 GLU A N 1
ATOM 887 C CA . GLU A 1 113 ? 7.110 1.832 8.943 1.00 96.56 113 GLU A CA 1
ATOM 888 C C . GLU A 1 113 ? 6.115 1.544 7.813 1.00 96.56 113 GLU A C 1
ATOM 890 O O . GLU A 1 113 ? 6.487 1.003 6.771 1.00 96.56 113 GLU A O 1
ATOM 895 N N . ILE A 1 114 ? 4.846 1.898 7.996 1.00 97.06 114 ILE A N 1
ATOM 896 C CA . ILE A 1 114 ? 3.764 1.614 7.050 1.00 97.06 114 ILE A CA 1
ATOM 897 C C . ILE A 1 114 ? 3.194 2.936 6.538 1.00 97.06 114 ILE A C 1
ATOM 899 O O . ILE A 1 114 ? 2.605 3.709 7.291 1.00 97.06 114 ILE A O 1
ATOM 903 N N . LEU A 1 115 ? 3.347 3.195 5.243 1.00 97.75 115 LEU A N 1
ATOM 904 C CA . LEU A 1 115 ? 2.780 4.358 4.567 1.00 97.75 115 LEU A CA 1
ATOM 905 C C . LEU A 1 115 ? 1.380 4.036 4.049 1.00 97.75 115 LEU A C 1
ATOM 907 O O . LEU A 1 115 ? 1.234 3.278 3.091 1.00 97.75 115 LEU A O 1
ATOM 911 N N . ILE A 1 116 ? 0.358 4.638 4.649 1.00 96.88 116 ILE A N 1
ATOM 912 C CA . ILE A 1 116 ? -1.031 4.523 4.203 1.00 96.88 116 ILE A CA 1
ATOM 913 C C . ILE A 1 116 ? -1.353 5.695 3.280 1.00 96.88 116 ILE A C 1
ATOM 915 O O . ILE A 1 116 ? -1.170 6.848 3.660 1.00 96.88 116 ILE A O 1
ATOM 919 N N . GLY A 1 117 ? -1.888 5.419 2.097 1.00 96.06 117 GLY A N 1
ATOM 920 C CA . GLY A 1 117 ? -2.368 6.457 1.184 1.00 96.06 117 GLY A CA 1
ATOM 921 C C . GLY A 1 117 ? -3.488 5.943 0.295 1.00 96.06 117 GLY A C 1
ATOM 922 O O . GLY A 1 117 ? -3.966 4.829 0.484 1.00 96.06 117 GLY A O 1
ATOM 923 N N . GLY A 1 118 ? -3.894 6.731 -0.694 1.00 94.94 118 GLY A N 1
ATOM 924 C CA . GLY A 1 118 ? -4.998 6.397 -1.592 1.00 94.94 118 GLY A CA 1
ATOM 925 C C . GLY A 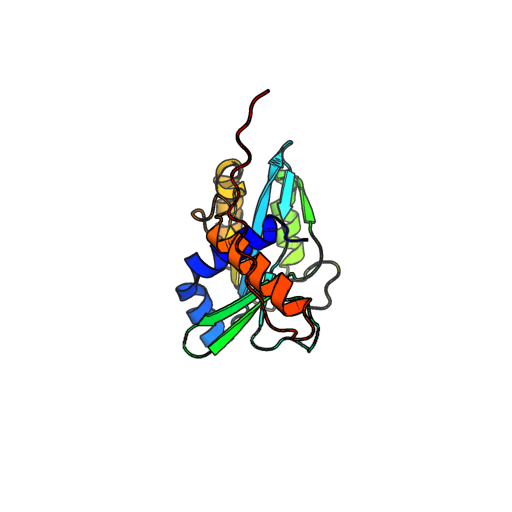1 118 ? -6.246 7.241 -1.356 1.00 94.94 118 GLY A C 1
ATOM 926 O O . GLY A 1 118 ? -6.274 8.132 -0.501 1.00 94.94 118 GLY A O 1
ATOM 927 N N . ASN A 1 119 ? -7.292 6.987 -2.142 1.00 94.00 119 ASN A N 1
ATOM 928 C CA . ASN A 1 119 ? -8.513 7.797 -2.096 1.00 94.00 119 ASN A CA 1
ATOM 929 C C . ASN A 1 119 ? -9.296 7.629 -0.774 1.00 94.00 119 ASN A C 1
ATOM 931 O O . ASN A 1 119 ? -10.069 8.520 -0.425 1.00 94.00 119 ASN A O 1
ATOM 935 N N . CYS A 1 120 ? -9.039 6.579 0.025 1.00 93.25 120 CYS A N 1
ATOM 936 C CA . CYS A 1 120 ? -9.586 6.461 1.382 1.00 93.25 120 CYS A CA 1
ATOM 937 C C . CYS A 1 120 ? -9.242 7.660 2.272 1.00 93.25 120 CYS A C 1
ATOM 939 O O . CYS A 1 120 ? -9.984 7.953 3.206 1.00 93.25 120 CYS A O 1
ATOM 941 N N . CYS A 1 121 ? -8.140 8.369 2.009 1.00 92.12 121 CYS A N 1
ATOM 942 C CA . CYS A 1 121 ? -7.787 9.563 2.772 1.00 92.12 121 CYS A CA 1
ATOM 943 C C . CYS A 1 121 ? -8.800 10.708 2.613 1.00 92.12 121 CYS A C 1
ATOM 945 O O . CYS A 1 121 ? -8.843 11.571 3.487 1.00 92.12 121 CYS A O 1
ATOM 947 N N . ILE A 1 122 ? -9.606 10.706 1.544 1.00 91.31 122 ILE A N 1
ATOM 948 C CA . ILE A 1 122 ? -10.666 11.694 1.316 1.00 91.31 122 ILE A CA 1
ATOM 949 C C . ILE A 1 122 ? -11.857 11.390 2.233 1.00 91.31 122 ILE A C 1
ATOM 951 O O . ILE A 1 122 ? -12.236 12.224 3.049 1.00 91.31 122 ILE A O 1
ATOM 955 N N . ASN A 1 123 ? -12.402 10.174 2.147 1.00 90.56 123 ASN A N 1
ATOM 956 C CA . ASN A 1 123 ? -13.676 9.835 2.794 1.00 90.56 123 ASN A CA 1
ATOM 957 C C . ASN A 1 123 ? -13.508 9.301 4.223 1.00 90.56 123 ASN A C 1
ATOM 959 O O . ASN A 1 123 ? -14.349 9.538 5.086 1.00 90.56 123 ASN A O 1
ATOM 963 N N . TYR A 1 124 ? -12.393 8.627 4.508 1.00 92.50 124 TYR A N 1
ATOM 964 C CA . TYR A 1 124 ? -12.108 8.006 5.805 1.00 92.50 124 TYR A CA 1
ATOM 965 C C . TYR A 1 124 ? -10.894 8.641 6.505 1.00 92.50 124 TYR A C 1
ATOM 967 O O . TYR A 1 124 ? -10.274 8.041 7.386 1.00 92.50 124 TYR A O 1
ATOM 975 N N . GLY A 1 125 ? -10.540 9.879 6.139 1.00 91.75 125 GLY A N 1
ATOM 976 C CA . GLY A 1 125 ? -9.329 10.558 6.609 1.00 91.75 125 GLY A CA 1
ATOM 977 C C . GLY A 1 125 ? -9.221 10.694 8.133 1.00 91.75 125 GLY A C 1
ATOM 978 O O . GLY A 1 125 ? -8.120 10.563 8.673 1.00 91.75 125 GLY A O 1
ATOM 979 N N . LYS A 1 126 ? -10.345 10.910 8.836 1.00 93.25 126 LYS A N 1
ATOM 980 C CA . LYS A 1 126 ? -10.390 10.979 10.311 1.00 93.25 126 LYS A CA 1
ATOM 981 C C . LYS A 1 126 ? -10.012 9.637 10.941 1.00 93.25 126 LYS A C 1
ATOM 983 O O . LYS A 1 126 ? -9.071 9.585 11.723 1.00 93.25 126 LYS A O 1
ATOM 988 N N . MET A 1 127 ? -10.665 8.558 10.512 1.00 94.31 127 MET A N 1
ATOM 989 C CA . MET A 1 127 ? -10.391 7.193 10.969 1.00 94.31 127 MET A CA 1
ATOM 990 C C . MET A 1 127 ? -8.930 6.793 10.724 1.00 94.31 127 MET A C 1
ATOM 992 O O . MET A 1 127 ? -8.260 6.298 11.627 1.00 94.31 127 MET A O 1
ATOM 996 N N . LEU A 1 128 ? -8.400 7.068 9.527 1.00 95.06 128 LEU A N 1
ATOM 997 C CA . LEU A 1 128 ? -6.993 6.799 9.212 1.00 95.06 128 LEU A CA 1
ATOM 998 C C . LEU A 1 128 ? -6.037 7.627 10.082 1.00 95.06 128 LEU A C 1
ATOM 1000 O O . LEU A 1 128 ? -4.985 7.136 10.487 1.00 95.06 128 LEU A O 1
ATOM 1004 N N . SER A 1 129 ? -6.399 8.876 10.392 1.00 94.44 129 SER A N 1
ATOM 1005 C CA . SER A 1 129 ? -5.607 9.752 11.270 1.00 94.44 129 SER A CA 1
ATOM 1006 C C . SER A 1 129 ? -5.615 9.257 12.716 1.00 94.44 129 SER A C 1
ATOM 1008 O O . SER A 1 129 ? -4.582 9.3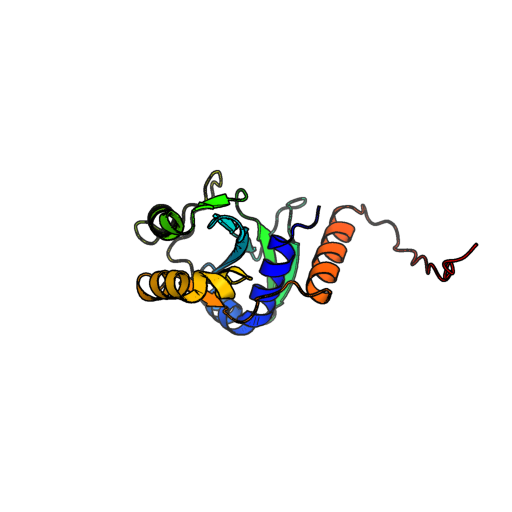21 13.378 1.00 94.44 129 SER A O 1
ATOM 1010 N N . ASP A 1 130 ? -6.731 8.701 13.187 1.00 93.88 130 ASP A N 1
ATOM 1011 C CA . ASP A 1 130 ? -6.809 8.059 14.499 1.00 93.88 130 ASP A CA 1
ATOM 1012 C C . ASP A 1 130 ? -5.951 6.790 14.572 1.00 93.88 130 ASP A C 1
ATOM 1014 O O . ASP A 1 130 ? -5.220 6.615 15.548 1.00 93.88 130 ASP A O 1
ATOM 1018 N N . ILE A 1 131 ? -5.961 5.957 13.523 1.00 93.38 131 ILE A N 1
ATOM 1019 C CA . ILE A 1 131 ? -5.085 4.778 13.411 1.00 93.38 131 ILE A CA 1
ATOM 1020 C C . ILE A 1 131 ? -3.609 5.195 13.487 1.00 93.38 131 ILE A C 1
ATOM 1022 O O . ILE A 1 131 ? -2.858 4.651 14.296 1.00 93.38 131 ILE A O 1
ATOM 1026 N N . ALA A 1 132 ? -3.200 6.195 12.700 1.00 92.75 132 ALA A N 1
ATOM 1027 C CA . ALA A 1 132 ? -1.817 6.676 12.681 1.00 92.75 132 ALA A CA 1
ATOM 1028 C C . ALA A 1 132 ? -1.377 7.333 13.998 1.00 92.75 132 ALA A C 1
ATOM 1030 O O . ALA A 1 132 ? -0.231 7.198 14.416 1.00 92.75 132 ALA A O 1
ATOM 1031 N N . ARG A 1 133 ? -2.288 8.021 14.693 1.00 91.31 133 ARG A N 1
ATOM 1032 C CA . ARG A 1 133 ? -1.991 8.649 15.986 1.00 91.31 133 ARG A CA 1
ATOM 1033 C C . ARG A 1 133 ? -1.793 7.623 17.102 1.00 91.31 133 ARG A C 1
ATOM 1035 O O . ARG A 1 133 ? -0.952 7.834 17.971 1.00 91.31 133 ARG A O 1
ATOM 1042 N N . GLN A 1 134 ? -2.572 6.543 17.099 1.00 87.44 134 GLN A N 1
ATOM 1043 C CA . GLN A 1 134 ? -2.499 5.501 18.130 1.00 87.44 134 GLN A CA 1
ATOM 1044 C C . GLN A 1 134 ? -1.309 4.559 17.922 1.00 87.44 134 GLN A C 1
ATOM 1046 O O . GLN A 1 134 ? -0.733 4.074 18.891 1.00 87.44 134 GLN A O 1
ATOM 1051 N N . ASN A 1 135 ? -0.905 4.346 16.670 1.00 83.88 135 ASN A N 1
ATOM 1052 C CA . ASN A 1 135 ? 0.153 3.419 16.298 1.00 83.88 135 ASN A CA 1
ATOM 1053 C C . ASN A 1 135 ? 1.259 4.157 15.534 1.00 83.88 135 ASN A C 1
ATOM 1055 O O . ASN A 1 135 ? 1.121 4.443 14.346 1.00 83.88 135 ASN A O 1
ATOM 1059 N N . LYS A 1 136 ? 2.399 4.389 16.199 1.00 85.69 136 LYS A N 1
ATOM 1060 C CA . LYS A 1 136 ? 3.539 5.156 15.654 1.00 85.69 136 LYS A CA 1
ATOM 1061 C C . LYS A 1 136 ? 4.164 4.577 14.377 1.00 85.69 136 LYS A C 1
ATOM 1063 O O . LYS A 1 136 ? 4.939 5.270 13.736 1.00 85.69 136 LYS A O 1
ATOM 1068 N N . ILE A 1 137 ? 3.840 3.333 14.025 1.00 93.50 137 ILE A N 1
ATOM 1069 C CA . ILE A 1 137 ? 4.315 2.675 12.803 1.00 93.50 137 ILE A CA 1
ATOM 1070 C C . ILE A 1 137 ? 3.580 3.144 11.541 1.00 93.50 137 ILE A C 1
ATOM 1072 O O . ILE A 1 137 ? 4.096 2.962 10.442 1.00 93.50 137 ILE A O 1
ATOM 1076 N N . PHE A 1 138 ? 2.373 3.711 11.656 1.00 95.19 138 PHE A N 1
ATOM 1077 C CA . PHE A 1 138 ? 1.602 4.143 10.490 1.00 95.19 138 PHE A CA 1
ATOM 1078 C C . PHE A 1 138 ? 1.819 5.627 10.207 1.00 95.19 138 PHE A C 1
ATOM 1080 O O . PHE A 1 138 ? 1.633 6.486 11.065 1.00 95.19 138 PHE A O 1
ATOM 1087 N N . ASN A 1 139 ? 2.129 5.933 8.953 1.00 95.69 139 ASN A N 1
ATOM 1088 C CA . ASN A 1 139 ? 2.325 7.283 8.448 1.00 95.69 139 ASN A CA 1
ATOM 1089 C C . ASN A 1 139 ? 1.334 7.533 7.310 1.00 95.69 139 ASN A C 1
ATOM 1091 O O . ASN A 1 139 ? 1.176 6.692 6.427 1.00 95.69 139 ASN A O 1
ATOM 1095 N N . LEU A 1 140 ? 0.669 8.689 7.311 1.00 95.56 140 LEU A N 1
ATOM 1096 C CA . LEU A 1 140 ? -0.349 8.999 6.308 1.00 95.56 140 LEU A CA 1
ATOM 1097 C C . LEU A 1 140 ? 0.194 9.841 5.157 1.00 95.56 140 LEU A C 1
ATOM 1099 O O . LEU A 1 140 ? 0.639 10.972 5.350 1.00 95.56 140 LEU A O 1
ATOM 1103 N N . ASP A 1 141 ? 0.003 9.345 3.942 1.00 94.75 141 ASP A N 1
ATOM 1104 C CA . ASP A 1 141 ? 0.068 10.115 2.710 1.00 94.75 141 ASP A CA 1
ATOM 1105 C C . ASP A 1 141 ? -1.343 10.532 2.272 1.00 94.75 141 ASP A C 1
ATOM 1107 O O . ASP A 1 141 ? -1.984 9.900 1.433 1.00 94.75 141 ASP A O 1
ATOM 1111 N N . LYS A 1 142 ? -1.815 11.666 2.801 1.00 90.88 142 LYS A N 1
ATOM 1112 C CA . LYS A 1 142 ? -3.127 12.262 2.455 1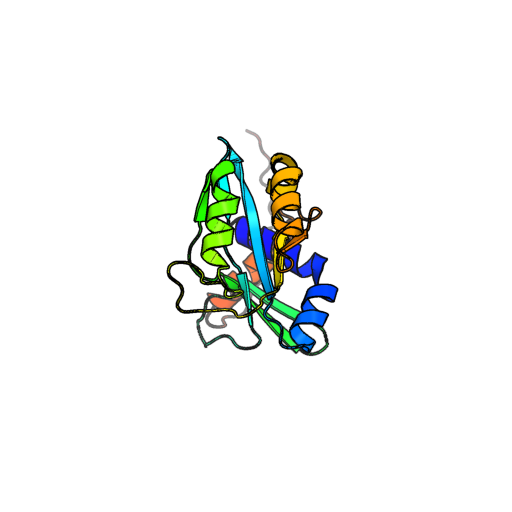.00 90.88 142 LYS A CA 1
ATOM 1113 C C . LYS A 1 142 ? -3.202 12.832 1.037 1.00 90.88 142 LYS A C 1
ATOM 1115 O O . LYS A 1 142 ? -4.178 13.463 0.648 1.00 90.88 142 LYS A O 1
ATOM 1120 N N . LYS A 1 143 ? -2.108 12.723 0.305 1.00 90.31 143 LYS A N 1
ATOM 1121 C CA . LYS A 1 143 ? -1.738 13.624 -0.770 1.00 90.31 143 LYS A CA 1
ATOM 1122 C C . LYS A 1 143 ? -1.751 12.842 -2.094 1.00 90.31 143 LYS A C 1
ATOM 1124 O O . LYS A 1 143 ? -2.047 13.412 -3.144 1.00 90.31 143 LYS A O 1
ATOM 1129 N N . THR A 1 144 ? -1.508 11.532 -2.049 1.00 92.06 144 THR A N 1
ATOM 1130 C CA . THR A 1 144 ? -1.732 10.590 -3.158 1.00 92.06 144 THR A CA 1
ATOM 1131 C C . THR A 1 144 ? -3.175 10.070 -3.145 1.00 92.06 144 THR A C 1
ATOM 1133 O O . THR A 1 144 ? -3.437 8.925 -2.789 1.00 92.06 144 THR A O 1
ATOM 1136 N N . ALA A 1 145 ? -4.124 10.936 -3.509 1.00 88.06 145 ALA A N 1
ATOM 1137 C CA . ALA A 1 145 ? -5.556 10.631 -3.446 1.00 88.06 145 ALA A CA 1
ATOM 1138 C C . ALA A 1 145 ? -6.144 10.072 -4.757 1.00 88.06 145 ALA A C 1
ATOM 1140 O O . ALA A 1 145 ? -7.194 9.441 -4.731 1.00 88.06 145 ALA A O 1
ATOM 1141 N N . TYR A 1 146 ? -5.452 10.239 -5.888 1.00 88.19 146 TYR A N 1
ATOM 1142 C CA . TYR A 1 146 ? -5.911 9.789 -7.207 1.00 88.19 146 TYR A CA 1
ATOM 1143 C C . TYR A 1 146 ? -4.809 9.022 -7.948 1.00 88.19 146 TYR A C 1
ATOM 1145 O O . TYR A 1 146 ? -3.624 9.328 -7.760 1.00 88.19 146 TYR A O 1
ATOM 1153 N N . PRO A 1 147 ? -5.166 8.046 -8.806 1.00 87.12 147 PRO A N 1
ATOM 1154 C CA . PRO A 1 147 ? -4.195 7.408 -9.680 1.00 87.12 147 PRO A CA 1
ATOM 1155 C C . PRO A 1 147 ? -3.705 8.418 -10.725 1.00 87.12 147 PRO A C 1
ATOM 1157 O O . PRO A 1 147 ? -4.465 9.251 -11.212 1.00 87.12 147 PRO A O 1
ATOM 1160 N N . ILE A 1 148 ? -2.425 8.337 -11.088 1.00 90.69 148 ILE A N 1
ATOM 1161 C CA . ILE A 1 148 ? -1.810 9.233 -12.076 1.00 90.69 148 ILE A CA 1
ATOM 1162 C C . ILE A 1 148 ? -1.286 8.388 -13.236 1.00 90.69 148 ILE A C 1
ATOM 1164 O O . ILE A 1 148 ? -0.611 7.380 -13.012 1.00 90.69 148 ILE A O 1
ATOM 1168 N N . ALA A 1 149 ? -1.541 8.829 -14.472 1.00 90.31 149 ALA A N 1
ATOM 1169 C CA . ALA A 1 149 ? -1.135 8.130 -15.695 1.00 90.31 149 ALA A CA 1
ATOM 1170 C C . ALA A 1 149 ? 0.371 7.821 -15.740 1.00 90.31 149 ALA A C 1
ATOM 1172 O O . ALA A 1 149 ? 0.778 6.745 -16.168 1.00 90.31 149 ALA A O 1
ATOM 1173 N N . ARG A 1 150 ? 1.213 8.717 -15.207 1.00 91.56 150 ARG A N 1
ATOM 1174 C CA . ARG A 1 150 ? 2.657 8.479 -15.067 1.00 91.56 150 ARG A CA 1
ATOM 1175 C C . ARG A 1 150 ? 2.966 7.181 -14.314 1.00 91.56 150 ARG A C 1
ATOM 1177 O O . ARG A 1 150 ? 3.834 6.428 -14.742 1.00 91.56 150 ARG A O 1
ATOM 1184 N N . HIS A 1 151 ? 2.277 6.914 -13.205 1.00 92.81 151 HIS A N 1
ATOM 1185 C CA . HIS A 1 151 ? 2.499 5.700 -12.419 1.00 92.81 151 HIS A CA 1
ATOM 1186 C C . HIS A 1 151 ? 1.967 4.465 -13.149 1.00 92.81 151 HIS A C 1
ATOM 1188 O O . HIS A 1 151 ? 2.652 3.449 -13.173 1.00 92.81 151 HIS A O 1
ATOM 1194 N N . LEU A 1 152 ? 0.822 4.577 -13.833 1.00 91.12 152 LEU A N 1
ATOM 1195 C CA . LEU A 1 152 ? 0.309 3.516 -14.706 1.00 91.12 152 LEU A CA 1
ATOM 1196 C C . LEU A 1 152 ? 1.320 3.140 -15.800 1.00 91.12 152 LEU A C 1
ATOM 1198 O O . LEU A 1 152 ? 1.586 1.958 -16.000 1.00 91.12 152 LEU A O 1
ATOM 1202 N N . ASN A 1 153 ? 1.930 4.129 -16.456 1.00 91.69 153 ASN A N 1
ATOM 1203 C CA . ASN A 1 153 ? 2.940 3.898 -17.490 1.00 91.69 153 ASN A CA 1
ATOM 1204 C C . ASN A 1 153 ? 4.163 3.156 -16.936 1.00 91.69 153 ASN A C 1
ATOM 1206 O O . ASN A 1 153 ? 4.690 2.264 -17.596 1.00 91.69 153 ASN A O 1
ATOM 1210 N N . ILE A 1 154 ? 4.586 3.470 -15.707 1.00 90.75 154 ILE A N 1
ATOM 1211 C CA . ILE A 1 154 ? 5.678 2.756 -15.032 1.00 90.75 154 ILE A CA 1
ATOM 1212 C C . ILE A 1 154 ? 5.271 1.307 -14.733 1.00 90.75 154 ILE A C 1
ATOM 1214 O O . ILE A 1 154 ? 6.028 0.391 -15.063 1.00 90.75 154 ILE A O 1
ATOM 1218 N N . CYS A 1 155 ? 4.075 1.079 -14.173 1.00 88.94 155 CYS A N 1
ATOM 1219 C CA . CYS A 1 155 ? 3.545 -0.271 -13.961 1.00 88.94 155 CYS A CA 1
ATOM 1220 C C . CYS A 1 155 ? 3.527 -1.069 -15.274 1.00 88.94 155 CYS A C 1
ATOM 1222 O O . CYS A 1 155 ? 3.943 -2.226 -15.313 1.00 88.94 155 CYS A O 1
ATOM 1224 N N . ALA A 1 156 ? 3.055 -0.447 -16.358 1.00 89.69 156 ALA A N 1
ATOM 1225 C CA . ALA A 1 156 ? 2.940 -1.063 -17.674 1.00 89.69 156 ALA A CA 1
ATOM 1226 C C . ALA A 1 156 ? 4.304 -1.411 -18.262 1.00 89.69 156 ALA A C 1
ATOM 1228 O O . ALA A 1 156 ? 4.495 -2.540 -18.713 1.00 89.69 156 ALA A O 1
ATOM 1229 N N . TYR A 1 157 ? 5.260 -0.487 -18.174 1.00 89.56 157 TYR A N 1
ATOM 1230 C CA . TYR A 1 157 ? 6.633 -0.704 -18.604 1.00 89.56 157 TYR A CA 1
ATOM 1231 C C . TYR A 1 157 ? 7.250 -1.923 -17.911 1.00 89.56 157 TYR A C 1
ATOM 1233 O O . TYR A 1 157 ? 7.689 -2.860 -18.576 1.00 89.56 157 TYR A O 1
ATOM 1241 N N . PHE A 1 158 ? 7.226 -1.975 -16.577 1.00 87.06 158 PHE A N 1
ATOM 1242 C CA . PHE A 1 158 ? 7.830 -3.091 -15.846 1.00 87.06 158 PHE A CA 1
ATOM 1243 C C . PHE A 1 158 ? 7.060 -4.405 -16.015 1.00 87.06 158 PHE A C 1
ATOM 1245 O O . PHE A 1 158 ? 7.673 -5.470 -16.076 1.00 87.06 158 PHE A O 1
ATOM 1252 N N . ASN A 1 159 ? 5.735 -4.357 -16.159 1.00 85.56 159 ASN A N 1
ATOM 1253 C CA . ASN A 1 159 ? 4.939 -5.534 -16.501 1.00 85.56 159 ASN A CA 1
ATOM 1254 C C . ASN A 1 159 ? 5.303 -6.083 -17.894 1.00 85.56 159 ASN A C 1
ATOM 1256 O O . ASN A 1 159 ? 5.404 -7.299 -18.057 1.00 85.56 159 ASN A O 1
ATOM 1260 N N . ALA A 1 160 ? 5.544 -5.212 -18.880 1.00 84.31 160 ALA A N 1
ATOM 1261 C CA . ALA A 1 160 ? 5.998 -5.605 -20.212 1.00 84.31 160 ALA A CA 1
ATOM 1262 C C . ALA A 1 160 ? 7.414 -6.198 -20.167 1.00 84.31 160 ALA A C 1
ATOM 1264 O O . ALA A 1 160 ? 7.608 -7.330 -20.604 1.00 84.31 160 ALA A O 1
ATOM 1265 N N . VAL A 1 161 ? 8.373 -5.506 -19.541 1.00 81.94 161 VAL A N 1
ATOM 1266 C CA . VAL A 1 161 ? 9.761 -5.982 -19.380 1.00 81.94 161 VAL A CA 1
ATOM 1267 C C . VAL A 1 161 ? 9.817 -7.363 -18.719 1.00 81.94 161 VAL A C 1
ATOM 1269 O O . VAL A 1 161 ? 10.626 -8.199 -19.104 1.00 81.94 161 VAL A O 1
ATOM 1272 N N . ARG A 1 162 ? 8.930 -7.644 -17.757 1.00 76.38 162 ARG A N 1
ATOM 1273 C CA . ARG A 1 162 ? 8.849 -8.955 -17.094 1.00 76.38 162 ARG A CA 1
ATOM 1274 C C . ARG A 1 162 ? 8.298 -10.075 -17.980 1.00 76.38 162 ARG A C 1
ATOM 1276 O O . ARG A 1 162 ? 8.663 -11.228 -17.774 1.00 76.38 162 ARG A O 1
ATOM 1283 N N . LYS A 1 163 ? 7.384 -9.767 -18.905 1.00 70.12 163 LYS A N 1
ATOM 1284 C CA . LYS A 1 163 ? 6.747 -10.755 -19.799 1.00 70.12 163 LYS A CA 1
ATOM 1285 C C . LYS A 1 163 ? 7.571 -11.046 -21.050 1.00 70.12 163 LYS A C 1
ATOM 1287 O O . LYS A 1 163 ? 7.380 -12.079 -21.686 1.00 70.12 163 LYS A O 1
ATOM 1292 N N . VAL A 1 164 ? 8.475 -10.146 -21.410 1.00 54.88 164 VAL A N 1
ATOM 1293 C CA . VAL A 1 164 ? 9.302 -10.270 -22.603 1.00 54.88 164 VAL A CA 1
ATOM 1294 C C . VAL A 1 164 ? 10.568 -11.056 -22.241 1.00 54.88 164 VAL A C 1
ATOM 1296 O O . VAL A 1 164 ? 11.487 -10.526 -21.622 1.00 54.88 164 VAL A O 1
ATOM 1299 N N . LYS A 1 165 ? 10.665 -12.323 -22.686 1.00 47.38 165 LYS A N 1
ATOM 1300 C CA . LYS A 1 165 ? 11.977 -12.852 -23.107 1.00 47.38 165 LYS A CA 1
ATOM 1301 C C . LYS A 1 165 ? 12.513 -11.823 -24.096 1.00 47.38 165 LYS A C 1
ATOM 1303 O O . LYS A 1 165 ? 11.841 -11.622 -25.103 1.00 47.38 165 LYS A O 1
ATOM 1308 N N . ALA A 1 166 ? 13.623 -11.155 -23.775 1.00 42.75 166 ALA A N 1
ATOM 1309 C CA . ALA A 1 166 ? 14.190 -10.049 -24.548 1.00 42.75 166 ALA A CA 1
ATOM 1310 C C . ALA A 1 166 ? 14.078 -10.302 -26.061 1.00 42.75 166 ALA A C 1
ATOM 1312 O O . ALA A 1 166 ? 14.847 -11.060 -26.644 1.00 42.75 166 ALA A O 1
ATOM 1313 N N . LYS A 1 167 ? 13.075 -9.692 -26.685 1.00 41.81 167 LYS A N 1
ATOM 1314 C CA . LYS A 1 167 ? 12.981 -9.517 -28.126 1.00 41.81 167 LYS A CA 1
ATOM 1315 C C . LYS A 1 167 ? 12.799 -8.025 -28.317 1.00 41.81 167 LYS A C 1
ATOM 1317 O O . LYS A 1 167 ? 12.000 -7.412 -27.611 1.00 41.81 167 LYS A O 1
ATOM 1322 N N . ASN A 1 168 ? 13.639 -7.470 -29.181 1.00 39.56 168 ASN A N 1
ATOM 1323 C CA . ASN A 1 168 ? 13.791 -6.043 -29.423 1.00 39.56 168 ASN A CA 1
ATOM 1324 C C . ASN A 1 168 ? 12.435 -5.327 -29.442 1.00 39.56 168 ASN A C 1
ATOM 1326 O O . ASN A 1 168 ? 11.516 -5.738 -30.149 1.00 39.56 168 ASN A O 1
ATOM 1330 N N . LEU A 1 169 ? 12.324 -4.263 -28.643 1.00 37.56 169 LEU A N 1
ATOM 1331 C CA . LEU A 1 169 ? 11.206 -3.329 -28.700 1.00 37.56 169 LEU A CA 1
ATOM 1332 C C . LEU A 1 169 ? 11.251 -2.641 -30.066 1.00 37.56 169 LEU A C 1
ATOM 1334 O O . LEU A 1 169 ? 12.046 -1.730 -30.271 1.00 37.56 169 LEU A O 1
ATOM 1338 N N . ILE A 1 170 ? 10.418 -3.093 -30.998 1.00 34.44 170 ILE A N 1
ATOM 1339 C CA . ILE A 1 170 ? 10.113 -2.339 -32.212 1.00 34.44 170 ILE A CA 1
ATOM 1340 C C . ILE A 1 170 ? 8.968 -1.392 -31.830 1.00 34.44 170 ILE A C 1
ATOM 1342 O O . ILE A 1 170 ? 7.873 -1.875 -31.527 1.00 34.44 170 ILE A O 1
ATOM 1346 N N . PRO A 1 171 ? 9.187 -0.067 -31.763 1.00 35.25 171 PRO A N 1
ATOM 1347 C CA . PRO A 1 171 ? 8.104 0.866 -31.501 1.00 35.25 171 PRO A CA 1
ATOM 1348 C C . PRO A 1 171 ? 7.167 0.881 -32.712 1.00 35.25 171 PRO A C 1
ATOM 1350 O O . PRO A 1 171 ? 7.532 1.352 -33.786 1.00 35.25 171 PRO A O 1
ATOM 1353 N N . VAL A 1 172 ? 5.950 0.365 -32.543 1.00 37.09 172 VAL A N 1
ATOM 1354 C CA . VAL A 1 172 ? 4.876 0.563 -33.520 1.00 37.09 172 VAL A CA 1
ATOM 1355 C C . VAL A 1 172 ? 4.222 1.903 -33.204 1.00 37.09 172 VAL A C 1
ATOM 1357 O O . VAL A 1 172 ? 3.501 2.041 -32.215 1.00 37.09 172 VAL A O 1
ATOM 1360 N N . TYR A 1 173 ? 4.501 2.908 -34.030 1.00 36.38 173 TYR A N 1
ATOM 1361 C CA . TYR A 1 173 ? 3.763 4.164 -34.019 1.00 36.38 173 TYR A CA 1
ATOM 1362 C C . TYR A 1 173 ? 2.427 3.943 -34.727 1.00 36.38 173 TYR A C 1
ATOM 1364 O O . TYR A 1 173 ? 2.365 3.958 -35.951 1.00 36.38 173 TYR A O 1
ATOM 1372 N N . VAL A 1 174 ? 1.349 3.752 -33.966 1.00 41.38 174 VAL A N 1
ATOM 1373 C CA . VAL A 1 174 ? -0.004 3.845 -34.529 1.00 41.38 174 VAL A CA 1
ATOM 1374 C C . VAL A 1 174 ? -0.341 5.330 -34.652 1.00 41.38 174 VAL A C 1
ATOM 1376 O O . VAL A 1 174 ? -0.828 5.956 -33.713 1.00 41.38 174 VAL A O 1
ATOM 1379 N N . ARG A 1 175 ? -0.011 5.919 -35.803 1.00 45.56 175 ARG A N 1
ATOM 1380 C CA . ARG A 1 175 ? -0.678 7.128 -36.284 1.00 45.56 175 ARG A 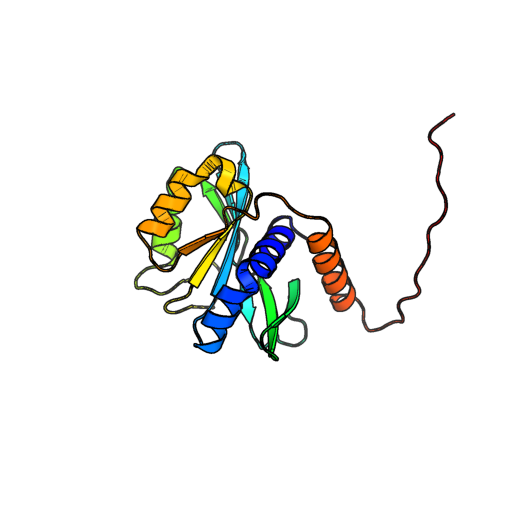CA 1
ATOM 1381 C C . ARG A 1 175 ? -1.746 6.679 -37.260 1.00 45.56 175 ARG A C 1
ATOM 1383 O O . ARG A 1 175 ? -1.436 6.505 -38.424 1.00 45.56 175 ARG A O 1
ATOM 1390 N N . GLU A 1 176 ? -2.970 6.531 -36.784 1.00 37.66 176 GLU A N 1
ATOM 1391 C CA . GLU A 1 176 ? -4.145 6.757 -37.620 1.00 37.66 176 GLU A CA 1
ATOM 1392 C C . GLU A 1 176 ? -5.331 7.075 -36.707 1.00 37.66 176 GLU A C 1
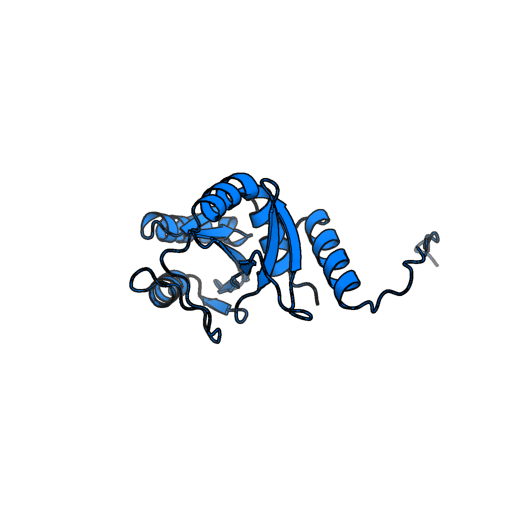ATOM 1394 O O . GLU A 1 176 ? -5.818 6.251 -35.934 1.00 37.66 176 GLU A O 1
ATOM 1399 N N . LEU A 1 177 ? -5.703 8.355 -36.736 1.00 45.44 177 LEU A N 1
ATOM 1400 C CA . LEU A 1 177 ? -6.976 8.867 -36.256 1.00 45.44 177 LEU A CA 1
ATOM 1401 C C . LEU A 1 177 ? -8.072 8.177 -37.066 1.00 45.44 177 LEU A C 1
ATOM 1403 O O . LEU A 1 177 ? -8.160 8.403 -38.268 1.00 45.44 177 LEU A O 1
ATOM 1407 N N . VAL A 1 178 ? -8.918 7.381 -36.419 1.00 46.12 178 VAL A N 1
ATOM 1408 C CA . VAL A 1 178 ? -10.218 7.040 -37.001 1.00 46.12 178 VAL A CA 1
ATOM 1409 C C . VAL A 1 178 ? -11.169 8.168 -36.595 1.00 46.12 178 VAL A C 1
ATOM 1411 O O . VAL A 1 178 ? -11.452 8.300 -35.400 1.00 46.12 178 VAL A O 1
ATOM 1414 N N . PRO A 1 179 ? -11.611 9.044 -37.516 1.00 50.00 179 PRO A N 1
ATOM 1415 C CA . PRO A 1 179 ? -12.629 10.026 -37.188 1.00 50.00 179 PRO A CA 1
ATOM 1416 C C . PRO A 1 179 ? -13.946 9.290 -36.928 1.00 50.00 179 PRO A C 1
ATOM 1418 O O . PRO A 1 179 ? -14.334 8.393 -37.675 1.00 50.00 179 PRO A O 1
ATOM 1421 N N . PHE A 1 180 ? -14.636 9.658 -35.852 1.00 45.34 180 PHE A N 1
ATOM 1422 C CA . PHE A 1 180 ? -16.016 9.237 -35.646 1.00 45.34 180 PHE A CA 1
ATOM 1423 C C . PHE A 1 180 ? -16.895 9.909 -36.712 1.00 45.34 180 PHE A C 1
ATOM 1425 O O . PHE A 1 180 ? -17.022 11.132 -36.699 1.00 45.34 180 PHE A O 1
ATOM 1432 N N . GLY A 1 181 ? -17.507 9.119 -37.600 1.00 43.44 181 GLY A N 1
ATOM 1433 C CA . GLY A 1 181 ? -18.659 9.551 -38.401 1.00 43.44 181 GLY A CA 1
ATOM 1434 C C . GLY A 1 181 ? -18.769 8.938 -39.799 1.00 43.44 181 GLY A C 1
ATOM 1435 O O . GLY A 1 181 ? -18.101 9.389 -40.727 1.00 43.44 181 GLY A O 1
ATOM 1436 N N . SER A 1 182 ? -19.658 7.951 -39.944 1.00 38.25 182 SER A N 1
ATOM 1437 C CA . SER A 1 182 ? -20.813 7.901 -40.869 1.00 38.25 182 SER A CA 1
ATOM 1438 C C . SER A 1 182 ? -21.671 6.709 -40.464 1.00 38.25 182 SER A C 1
ATOM 1440 O O . SER A 1 182 ? -21.152 5.577 -40.570 1.00 38.25 182 SER A O 1
#

Secondary structure (DSSP, 8-state):
---HHHHHHHHHHHHTHHHHHHHHHTT--EEEEEEEE-STTEEEEEEEEEES---TT--EEEEEEETTEEEEEEEEEEEEEEEHHHHHHHHHHHTGGGEEE-TT---EEES-EEEEESTHHHHSHHHHHHHHHH-TTEEEETT--S--HHHHHHHHHHHHHHH--S----------------

Organism: NCBI:txid412755

Radius of gyration: 17.97 Å; chains: 1; bounding box: 43×30×60 Å

pLDDT: mean 85.11, std 16.31, range [34.44, 97.75]

Foldseek 3Di:
DCDQQQLLQVVLCVVCVVVVLVCVVVVAWEKEWEWDDPDPQKIKIFIKTWALDDPQLHDFQAWDDDPNGITTIGTFDDIDMDGNVCVLVVVCVQCPPQWGDGPPGPDIGHNHAYEYEELCCVVVVVVLVVSCVVDVSYDYDSPSHHRDVVSVVRSVVVVVVSVDPDDDPDDDPPPDDDDDDD